Protein 7OXD (pdb70)

Organism: NCBI:txid34078

Solvent-accessible surface area: 8200 Å² total; per-residue (Å²): 176,101,30,181,36,72,127,12,0,0,0,0,2,0,0,0,41,6,35,70,34,41,175,43,60,18,78,25,0,0,106,108,14,67,30,32,81,35,0,46,47,0,2,124,9,50,20,113,76,127,21,46,133,153,38,20,89,24,0,15,90,26,1,123,13,109,24,148,60,0,46,112,0,12,14,82,110,89,56,35,32,31,118,112,46,14,3,0,0,0,15,15,25,65,100,38,58,2,0,40,5,69,6,0,32,126,96,32,171,102,11,116,180,42,108,42,116,17,20,40,102,0,35,86,27,100,1,88,15,99,62,0,2,81,10,133,58,21,34,3,85,148,47,123,33,55,8,38,74,0,25,157,83,17,161

Secondary structure (DSSP, 8-state):
---PPPTTB-HHHHHHHHHHHTT--HHHHHHHHT-TTHHHHHHTT--SSPPPHHHHHHHHHHHT--HHHHHTTSPPTT--B-SSS--B-HHHHHHS-S-BGGGGBTT--EETTTTEEPBSS-TTT-PPPPPGGG--SSB-TTT--BHHHHGGG--

Sequence (155 aa):
FLIKPYEGESLSHFLGRFRRANHLSASGLGTLAGIGAIVARWERFHFNPRPSQQELEAIASVVEVDAQRLAQMLPPAGVGMQHEPIRLCGACYAESPCHRIEWQYKSVWKCDRHQLKILAKCPNCQAPFKMPALWEDGCCHRCRMPFAEMAKLQK

Radius of gyration: 15.12 Å; Cα contacts (8 Å, |Δi|>4): 260; chains: 1; bounding box: 38×33×37 Å

Foldseek 3Di:
DADDDDVQ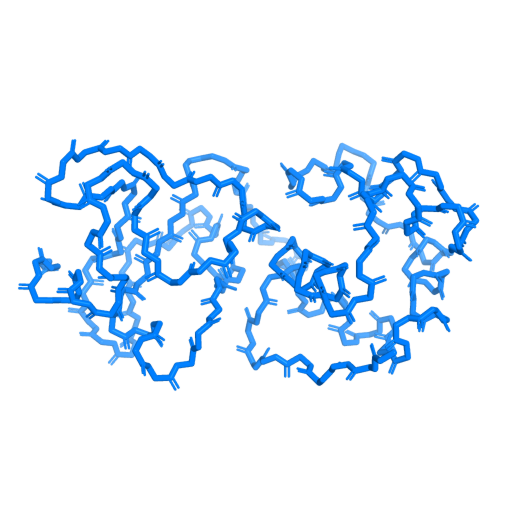FALLLRLLVVCVVVVHDQQRLCVQLVNGPVSVCVNLVHPPPPQDPSNLVSSCVVNVPHSVVNCSNADPPPFDFDSPDQKAQLCVCVVPNHRGNVSRGPPDQADPVVRFGIDSAQLVPRHGDDRSSPPPDQADPPPGHGSNVSNVVTD

B-factor: mean 20.79, std 7.45, range [10.96, 50.0]

Structure (mmCIF, N/CA/C/O backbone):
data_7OXD
#
_entry.id   7OXD
#
_cell.length_a   41.636
_cell.length_b   49.875
_cell.length_c   86.800
_cell.angle_alpha   90.000
_cell.angle_beta   90.000
_cell.angle_gamma   90.000
#
_symmetry.space_group_name_H-M   'P 21 21 21'
#
loop_
_entity.id
_entity.type
_entity.pdbx_description
1 polymer ShTniQ
2 non-polymer 'ZINC ION'
3 water water
#
loop_
_atom_site.group_PDB
_atom_site.id
_atom_site.type_symbol
_atom_site.label_atom_id
_atom_site.label_alt_id
_atom_site.label_comp_id
_atom_site.label_asym_id
_atom_site.label_entity_id
_atom_site.label_seq_id
_atom_site.pdbx_PDB_ins_code
_atom_site.Cartn_x
_atom_site.Cartn_y
_atom_site.Cartn_z
_atom_site.occupancy
_atom_site.B_iso_or_equiv
_atom_site.auth_seq_id
_atom_site.auth_comp_id
_atom_site.auth_asym_id
_atom_site.auth_atom_id
_atom_site.pdbx_PDB_model_num
ATOM 1 N N . PHE A 1 1 ? 24.661 26.236 7.322 1.00 18.75 14 PHE A N 1
ATOM 2 C CA . PHE A 1 1 ? 24.364 26.136 8.740 1.00 20.08 14 PHE A CA 1
ATOM 3 C C . PHE A 1 1 ? 24.355 24.676 9.167 1.00 21.92 14 PHE A C 1
ATOM 4 O O . PHE A 1 1 ? 23.520 23.883 8.717 1.00 20.68 14 PHE A O 1
ATOM 12 N N . LEU A 1 2 ? 25.266 24.322 10.056 1.00 19.01 15 LEU A N 1
ATOM 13 C CA . LEU A 1 2 ? 25.369 22.958 10.542 1.00 17.82 15 LEU A CA 1
ATOM 14 C C . LEU A 1 2 ? 24.606 22.819 11.849 1.00 21.92 15 LEU A C 1
ATOM 15 O O . LEU A 1 2 ? 24.432 23.787 12.595 1.00 24.23 15 LEU A O 1
ATOM 20 N N . ILE A 1 3 ? 24.132 21.606 12.115 1.00 19.09 16 ILE A N 1
ATOM 21 C CA . ILE A 1 3 ? 23.379 21.319 13.328 1.00 16.91 16 ILE A CA 1
ATOM 22 C C . ILE A 1 3 ? 23.947 20.081 13.994 1.00 16.80 16 ILE A C 1
ATOM 23 O O . ILE A 1 3 ? 24.320 19.110 13.324 1.00 17.50 16 ILE A O 1
ATOM 28 N N . LYS A 1 4 ? 24.011 20.116 15.312 1.00 18.36 17 LYS A N 1
ATOM 29 C CA . LYS A 1 4 ? 24.400 18.939 16.061 1.00 17.52 17 LYS A CA 1
ATOM 30 C C . LYS A 1 4 ? 23.187 18.038 16.239 1.00 16.83 17 LYS A C 1
ATOM 31 O O . LYS A 1 4 ? 22.115 18.526 16.610 1.00 16.44 17 LYS A O 1
ATOM 37 N N . PRO A 1 5 ? 23.314 16.737 15.989 1.00 16.53 18 PRO A N 1
ATOM 38 C CA . PRO A 1 5 ? 22.184 15.830 16.232 1.00 18.58 18 PRO A CA 1
ATOM 39 C C . PRO A 1 5 ? 21.801 15.816 17.702 1.00 17.94 18 PRO A C 1
ATOM 40 O O . PRO A 1 5 ? 22.640 15.996 18.586 1.00 19.30 18 PRO A O 1
ATOM 44 N N . TYR A 1 6 ? 20.516 15.598 17.959 1.00 16.06 19 TYR A 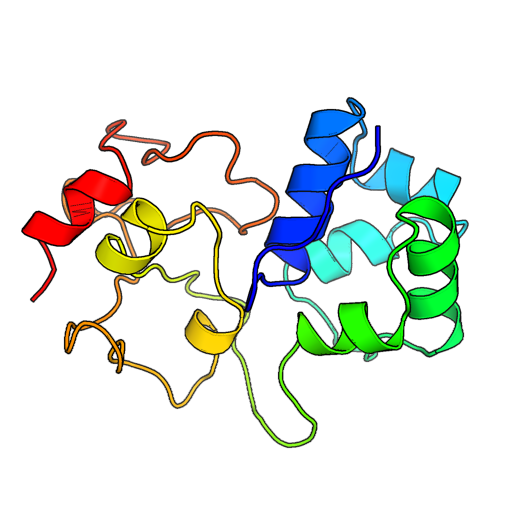N 1
ATOM 45 C CA . TYR A 1 6 ? 20.066 15.252 19.296 1.00 16.02 19 TYR A CA 1
ATOM 46 C C . TYR A 1 6 ? 20.278 13.764 19.533 1.00 15.66 19 TYR A C 1
ATOM 47 O O . TYR A 1 6 ? 20.203 12.951 18.610 1.00 15.54 19 TYR A O 1
ATOM 56 N N . GLU A 1 7 ? 20.528 13.404 20.786 1.00 16.84 20 GLU A N 1
ATOM 57 C CA . GLU A 1 7 ? 20.634 11.993 21.130 1.00 17.83 20 GLU A CA 1
ATOM 58 C C . GLU A 1 7 ? 19.355 11.260 20.729 1.00 15.36 20 GLU A C 1
ATOM 59 O O . GLU A 1 7 ? 18.246 11.712 21.025 1.00 16.54 20 GLU A O 1
ATOM 65 N N . GLY A 1 8 ? 19.517 10.132 20.043 1.00 16.24 21 GLY A N 1
ATOM 66 C CA . GLY A 1 8 ? 18.399 9.300 19.634 1.00 15.83 21 GLY A CA 1
ATOM 67 C C . GLY A 1 8 ? 17.593 9.812 18.456 1.00 15.59 21 GLY A C 1
ATOM 68 O O . GLY A 1 8 ? 16.638 9.137 18.042 1.00 14.86 21 GLY A O 1
ATOM 69 N N . GLU A 1 9 ? 17.942 10.974 17.901 1.00 13.43 22 GLU A N 1
ATOM 70 C CA . GLU A 1 9 ? 17.175 11.567 16.810 1.00 13.62 22 GLU A CA 1
ATOM 71 C C . GLU A 1 9 ? 17.145 10.640 15.600 1.00 13.87 22 GLU A C 1
ATOM 72 O O . GLU A 1 9 ? 18.156 10.043 15.228 1.00 14.77 22 GLU A O 1
ATOM 78 N N . SER A 1 10 ? 15.983 10.524 14.970 1.00 12.32 23 SER A N 1
ATOM 79 C CA . SER A 1 10 ? 15.887 9.682 13.789 1.00 12.48 23 SER A CA 1
ATOM 80 C C . SER A 1 10 ? 16.486 10.374 12.562 1.00 11.94 23 SER A C 1
ATOM 81 O O . SER A 1 10 ? 16.570 11.608 12.475 1.00 12.39 23 SER A O 1
ATOM 84 N N . LEU A 1 11 ? 16.858 9.553 11.581 1.00 12.49 24 LEU A N 1
ATOM 85 C CA . LEU A 1 11 ? 17.460 10.092 10.368 1.00 13.05 24 LEU A CA 1
ATOM 86 C C . LEU A 1 11 ? 16.502 11.022 9.646 1.00 12.43 24 LEU A C 1
ATOM 87 O O . LEU A 1 11 ? 16.891 12.099 9.181 1.00 13.08 24 LEU A O 1
ATOM 92 N N . SER A 1 12 ? 15.234 10.634 9.561 1.00 13.04 25 SER A N 1
ATOM 93 C CA . SER A 1 12 ? 14.251 11.499 8.925 1.00 12.54 25 SER A CA 1
ATOM 94 C C . SER A 1 12 ? 14.169 12.842 9.635 1.00 11.65 25 SER A C 1
ATOM 95 O O . SER A 1 12 ? 14.174 13.903 8.997 1.00 12.94 25 SER A O 1
ATOM 98 N N . HIS A 1 13 ? 14.064 12.820 10.962 1.00 10.96 26 HIS A N 1
ATOM 99 C CA . HIS A 1 13 ? 13.943 14.080 11.681 1.00 12.11 26 HIS A CA 1
ATOM 100 C C . HIS A 1 13 ? 15.182 14.947 11.488 1.00 11.74 26 HIS A C 1
ATOM 101 O O . HIS A 1 13 ? 15.072 16.161 11.261 1.00 12.19 26 HIS A O 1
ATOM 108 N N . PHE A 1 14 ? 16.366 14.337 11.577 1.00 11.24 27 PHE A N 1
ATOM 109 C CA . PHE A 1 14 ? 17.607 15.090 11.420 1.00 12.10 27 PHE A CA 1
ATOM 110 C C . PHE A 1 14 ? 17.728 15.689 10.023 1.00 12.67 27 PHE A C 1
ATOM 111 O O . PHE A 1 14 ? 18.092 16.862 9.872 1.00 13.18 27 PHE A O 1
ATOM 119 N N . LEU A 1 15 ? 17.439 14.899 8.985 1.00 11.86 28 LEU A N 1
ATOM 120 C CA . LEU A 1 15 ? 17.530 15.421 7.624 1.00 13.43 28 LEU A CA 1
ATOM 121 C C . LEU A 1 15 ? 16.624 16.627 7.435 1.00 12.32 28 LEU A C 1
ATOM 122 O O . LEU A 1 15 ? 17.045 17.660 6.899 1.00 13.46 28 LEU A O 1
ATOM 127 N N . GLY A 1 16 ? 15.371 16.525 7.885 1.00 12.51 29 GLY A N 1
ATOM 128 C CA . GLY A 1 16 ? 14.458 17.644 7.729 1.00 13.90 29 GLY A CA 1
ATOM 129 C C . GLY A 1 16 ? 14.912 18.867 8.500 1.00 12.43 29 GLY A C 1
ATOM 130 O O . GLY A 1 16 ? 14.780 19.997 8.027 1.00 13.44 29 GLY A O 1
ATOM 131 N N . ARG A 1 17 ? 15.459 18.651 9.699 1.00 13.20 30 ARG A N 1
ATOM 132 C CA . ARG A 1 17 ? 15.939 19.764 10.509 1.00 13.42 30 ARG A CA 1
ATOM 133 C C . ARG A 1 17 ? 17.136 20.443 9.849 1.00 13.97 30 ARG A C 1
ATOM 134 O O . ARG A 1 17 ? 17.251 21.674 9.862 1.00 14.62 30 ARG A O 1
ATOM 142 N N . PHE A 1 18 ? 18.034 19.654 9.253 1.00 12.84 31 PHE A N 1
ATOM 143 C CA . PHE A 1 18 ? 19.137 20.238 8.497 1.00 13.18 31 PHE A CA 1
ATOM 144 C C . PHE A 1 18 ? 18.617 21.035 7.307 1.00 13.19 31 PHE A C 1
ATOM 145 O O . PHE A 1 18 ? 19.090 22.144 7.023 1.00 14.16 31 PHE A O 1
ATOM 153 N N . ARG A 1 19 ? 17.634 20.480 6.611 1.00 13.09 32 ARG A N 1
ATOM 154 C CA . ARG A 1 19 ? 17.068 21.168 5.428 1.00 13.70 32 ARG A CA 1
ATOM 155 C C . ARG A 1 19 ? 16.423 22.496 5.845 1.00 15.54 32 ARG A C 1
ATOM 156 O O . ARG A 1 19 ? 16.609 23.474 5.127 1.00 15.66 32 ARG A O 1
ATOM 164 N N . ARG A 1 20 ? 15.690 22.511 6.960 1.00 14.76 33 ARG A N 1
ATOM 165 C CA . ARG A 1 20 ? 15.060 23.754 7.398 1.00 15.32 33 ARG A CA 1
ATOM 166 C C . ARG A 1 20 ? 16.099 24.813 7.755 1.00 15.82 33 ARG A C 1
ATOM 167 O O . ARG A 1 20 ? 15.908 25.995 7.455 1.00 17.83 33 ARG A O 1
ATOM 175 N N . ALA A 1 21 ? 17.207 24.408 8.385 1.00 15.58 34 ALA A N 1
ATOM 176 C CA . ALA A 1 21 ? 18.269 25.355 8.724 1.00 16.86 34 ALA A CA 1
ATOM 177 C C . ALA A 1 21 ? 18.922 25.962 7.491 1.00 18.92 34 ALA A C 1
ATOM 178 O O . ALA A 1 21 ? 19.554 27.020 7.591 1.00 20.49 34 ALA A O 1
ATOM 180 N N . ASN A 1 22 ? 18.803 25.310 6.341 1.00 16.23 35 ASN A N 1
ATOM 181 C CA . ASN A 1 22 ? 19.482 25.725 5.123 1.00 17.61 35 ASN A CA 1
ATOM 182 C C . ASN A 1 22 ? 18.516 26.024 3.988 1.00 19.12 35 ASN A C 1
ATOM 183 O O . ASN A 1 22 ? 18.955 26.236 2.852 1.00 19.05 35 ASN A O 1
ATOM 188 N N . HIS A 1 23 ? 17.213 26.057 4.273 1.00 19.30 36 HIS A N 1
ATOM 189 C CA . HIS A 1 23 ? 16.186 26.351 3.275 1.00 19.66 36 HIS A CA 1
ATOM 190 C C . HIS A 1 23 ? 16.300 25.441 2.056 1.00 18.30 36 HIS A C 1
ATOM 191 O O . HIS A 1 23 ? 16.195 25.885 0.912 1.00 20.53 36 HIS A O 1
ATOM 198 N N . LEU A 1 24 ? 16.513 24.148 2.305 1.00 16.24 37 LEU A N 1
ATOM 199 C CA . LEU A 1 24 ? 16.697 23.165 1.246 1.00 15.63 37 LEU A CA 1
ATOM 200 C C . LEU A 1 24 ? 15.470 22.279 1.116 1.00 15.58 37 LEU A C 1
ATOM 201 O O . LEU A 1 24 ? 14.883 21.864 2.121 1.00 15.79 37 LEU A O 1
ATOM 206 N N . SER A 1 25 ? 15.106 21.971 -0.122 1.00 15.23 38 SER A N 1
ATOM 207 C CA . SER A 1 25 ? 14.191 20.874 -0.381 1.00 15.38 38 SER A CA 1
ATOM 208 C C . SER A 1 25 ? 14.947 19.548 -0.277 1.00 14.48 38 SER A C 1
ATOM 209 O O . SER A 1 25 ? 16.181 19.500 -0.286 1.00 13.70 38 SER A O 1
ATOM 212 N N . ALA A 1 26 ? 14.189 18.456 -0.168 1.00 13.12 39 ALA A N 1
ATOM 213 C CA . ALA A 1 26 ? 14.804 17.134 -0.183 1.00 14.61 39 ALA A CA 1
ATOM 214 C C . ALA A 1 26 ? 15.601 16.912 -1.460 1.00 13.73 39 ALA A C 1
ATOM 215 O O . ALA A 1 26 ? 16.714 16.389 -1.416 1.00 13.69 39 ALA A O 1
ATOM 217 N N . SER A 1 27 ? 15.075 17.336 -2.606 1.00 14.45 40 SER A N 1
ATOM 218 C CA . SER A 1 27 ? 15.836 17.198 -3.842 1.00 14.58 40 SER A CA 1
ATOM 219 C C . SER A 1 27 ? 17.084 18.070 -3.812 1.00 14.74 40 SER A C 1
ATOM 220 O O . SER A 1 27 ? 18.136 17.670 -4.325 1.00 15.63 40 SER A O 1
ATOM 223 N N . GLY A 1 28 ? 16.988 19.256 -3.208 1.00 15.02 41 GLY A N 1
ATOM 224 C CA . GLY A 1 28 ? 18.154 20.118 -3.096 1.00 15.22 41 GLY A CA 1
ATOM 225 C C . GLY A 1 28 ? 19.254 19.519 -2.238 1.00 14.95 41 GLY A C 1
ATOM 226 O O . GLY A 1 28 ? 20.437 19.593 -2.586 1.00 14.93 41 GLY A O 1
ATOM 227 N N . LEU A 1 29 ? 18.895 18.942 -1.094 1.00 14.02 42 LEU A N 1
ATOM 228 C CA . LEU A 1 29 ? 19.900 18.254 -0.296 1.00 13.02 42 LEU A CA 1
ATOM 229 C C . LEU A 1 29 ? 20.482 17.073 -1.056 1.00 12.80 42 LEU A C 1
ATOM 230 O O . LEU A 1 29 ? 21.697 16.827 -1.006 1.00 13.53 42 LEU A O 1
ATOM 235 N N . GLY A 1 30 ? 19.640 16.343 -1.781 1.00 13.46 43 GLY A N 1
ATOM 236 C CA . GLY A 1 30 ? 20.126 15.232 -2.578 1.00 14.49 43 GLY A CA 1
ATOM 237 C C . GLY A 1 30 ? 21.125 15.663 -3.636 1.00 14.22 43 GLY A C 1
ATOM 238 O O . GLY A 1 30 ? 22.133 14.979 -3.874 1.00 14.61 43 GLY A O 1
ATOM 239 N N . THR A 1 31 ? 20.882 16.805 -4.276 1.00 14.33 44 THR A N 1
ATOM 240 C CA . THR A 1 31 ? 21.848 17.255 -5.269 1.00 16.61 44 THR A CA 1
ATOM 241 C C . THR A 1 31 ? 23.138 17.742 -4.623 1.00 15.23 44 THR A C 1
ATOM 242 O O . THR A 1 31 ? 24.229 17.523 -5.162 1.00 15.53 44 THR A O 1
ATOM 246 N N . LEU A 1 32 ? 23.040 18.425 -3.488 1.00 12.59 45 LEU A N 1
ATOM 247 C CA . LEU A 1 32 ? 24.233 18.848 -2.764 1.00 14.71 45 LEU A CA 1
ATOM 248 C C . LEU A 1 32 ? 25.108 17.653 -2.392 1.00 13.72 45 LEU A C 1
ATOM 249 O O . LEU A 1 32 ? 26.347 17.729 -2.456 1.00 15.20 45 LEU A O 1
ATOM 254 N N . ALA A 1 33 ? 24.491 16.542 -2.000 1.00 13.74 46 ALA A N 1
ATOM 255 C CA . ALA A 1 33 ? 25.204 15.338 -1.608 1.00 14.39 46 ALA A CA 1
ATOM 256 C C . ALA A 1 33 ? 25.522 14.426 -2.782 1.00 15.69 46 ALA A C 1
ATOM 257 O O . ALA A 1 33 ? 26.279 13.464 -2.606 1.00 16.05 46 ALA A O 1
ATOM 259 N N . GLY A 1 34 ? 24.958 14.688 -3.957 1.00 14.03 47 GLY A N 1
ATOM 260 C CA . GLY A 1 34 ? 25.214 13.869 -5.128 1.00 14.47 47 GLY A CA 1
ATOM 261 C C . GLY A 1 34 ? 24.456 12.566 -5.209 1.00 14.64 47 GLY A C 1
ATOM 262 O O . GLY A 1 34 ? 24.823 11.702 -6.016 1.00 14.18 47 GLY A O 1
ATOM 263 N N . ILE A 1 35 ? 23.388 12.399 -4.426 1.00 14.20 48 ILE A N 1
ATOM 264 C CA . ILE A 1 35 ? 22.626 11.155 -4.373 1.00 14.92 48 ILE A CA 1
ATOM 265 C C . ILE A 1 35 ? 21.146 11.342 -4.686 1.00 14.09 48 ILE A C 1
ATOM 266 O O . ILE A 1 35 ? 20.380 10.364 -4.637 1.00 15.57 48 ILE A O 1
ATOM 271 N N . GLY A 1 36 ? 20.716 12.562 -4.982 1.00 15.09 49 GLY A N 1
ATOM 272 C CA . GLY A 1 36 ? 19.394 12.778 -5.555 1.00 14.29 49 GLY A CA 1
ATOM 273 C C . GLY A 1 36 ? 18.238 12.318 -4.684 1.00 15.62 49 GLY A C 1
ATOM 274 O O . GLY A 1 36 ? 18.110 12.701 -3.517 1.00 15.74 49 GLY A O 1
ATOM 275 N N . ALA A 1 37 ? 17.397 11.473 -5.275 1.00 14.44 50 ALA A N 1
ATOM 276 C CA . ALA A 1 37 ? 16.120 11.072 -4.696 1.00 13.83 50 ALA A CA 1
ATOM 277 C C . ALA A 1 37 ? 16.275 10.211 -3.453 1.00 14.40 50 ALA A C 1
ATOM 278 O O . ALA A 1 37 ? 15.284 9.971 -2.754 1.00 14.56 50 ALA A O 1
ATOM 280 N N . ILE A 1 38 ? 17.484 9.750 -3.145 1.00 13.89 51 ILE A N 1
ATOM 281 C CA . ILE A 1 38 ? 17.687 8.905 -1.975 1.00 13.55 51 ILE A CA 1
ATOM 282 C C . ILE A 1 38 ? 17.303 9.639 -0.694 1.00 13.34 51 ILE A C 1
ATOM 283 O O . ILE A 1 38 ? 16.749 9.037 0.237 1.00 12.96 51 ILE A O 1
ATOM 288 N N . VAL A 1 39 ? 17.568 10.945 -0.632 1.00 12.28 52 VAL A N 1
ATOM 289 C CA . VAL A 1 39 ? 17.258 11.718 0.570 1.00 13.81 52 VAL A CA 1
ATOM 290 C C . VAL A 1 39 ? 15.772 11.615 0.907 1.00 13.73 52 VAL A C 1
ATOM 291 O O . VAL A 1 39 ? 15.398 11.302 2.043 1.00 13.32 52 VAL A O 1
ATOM 295 N N . ALA A 1 40 ? 14.899 11.856 -0.076 1.00 12.76 53 ALA A N 1
ATOM 296 C CA . ALA A 1 40 ? 13.468 11.792 0.190 1.00 12.77 53 ALA A CA 1
ATOM 297 C C . ALA A 1 40 ? 13.039 10.386 0.582 1.00 12.31 53 ALA A C 1
ATOM 298 O O . ALA A 1 40 ? 12.136 10.221 1.410 1.00 12.80 53 ALA A O 1
ATOM 300 N N . ARG A 1 41 ? 13.661 9.353 0.001 1.00 12.76 54 ARG A N 1
ATOM 301 C CA . ARG A 1 41 ? 13.340 7.990 0.411 1.00 12.66 54 ARG A CA 1
ATOM 302 C C . ARG A 1 41 ? 13.628 7.799 1.893 1.00 13.11 54 ARG A C 1
ATOM 303 O O . ARG A 1 41 ? 12.810 7.251 2.635 1.00 13.50 54 ARG A O 1
ATOM 311 N N . TRP A 1 42 ? 14.791 8.247 2.347 1.00 13.38 55 TRP A N 1
ATOM 312 C CA . TRP A 1 42 ? 15.138 8.065 3.749 1.00 12.48 55 TRP A CA 1
ATOM 313 C C . TRP A 1 42 ? 14.222 8.879 4.650 1.00 12.66 55 TRP A C 1
ATOM 314 O O . TRP A 1 42 ? 13.879 8.441 5.758 1.00 13.17 55 TRP A O 1
ATOM 325 N N . GLU A 1 43 ? 13.841 10.081 4.207 1.00 11.74 56 GLU A N 1
ATOM 326 C CA . GLU A 1 43 ? 12.932 10.912 4.999 1.00 12.08 56 GLU A CA 1
ATOM 327 C C . GLU A 1 43 ? 11.582 10.239 5.241 1.00 12.39 56 GLU A C 1
ATOM 328 O O . GLU A 1 43 ? 10.978 10.448 6.293 1.00 13.15 56 GLU A O 1
ATOM 334 N N . ARG A 1 44 ? 11.092 9.440 4.291 1.00 12.35 57 ARG A N 1
ATOM 335 C CA . ARG A 1 44 ? 9.867 8.679 4.505 1.00 12.63 57 ARG A CA 1
ATOM 336 C C . ARG A 1 44 ? 10.132 7.299 5.088 1.00 14.01 57 ARG A C 1
ATOM 337 O O . ARG A 1 44 ? 9.228 6.457 5.112 1.00 14.54 57 ARG A O 1
ATOM 345 N N . PHE A 1 45 ? 11.340 7.060 5.597 1.00 14.25 58 PHE A N 1
ATOM 346 C CA . PHE A 1 45 ? 11.704 5.792 6.227 1.00 14.61 58 PHE A CA 1
ATOM 347 C C . PHE A 1 45 ? 11.573 4.615 5.267 1.00 15.21 58 PHE A C 1
ATOM 348 O O . PHE A 1 45 ? 11.192 3.508 5.654 1.00 16.79 58 PHE A O 1
ATOM 356 N N . HIS A 1 46 ? 11.910 4.839 4.008 1.00 14.71 59 HIS A N 1
ATOM 357 C CA . HIS A 1 46 ? 11.904 3.779 3.016 1.00 16.07 59 HIS A CA 1
ATOM 358 C C . HIS A 1 46 ? 13.344 3.356 2.757 1.00 16.90 59 HIS A C 1
ATOM 359 O O . HIS A 1 46 ? 14.156 4.134 2.238 1.00 18.75 59 HIS A O 1
ATOM 366 N N . PHE A 1 47 ? 13.647 2.122 3.158 1.00 17.84 60 PHE A N 1
ATOM 367 C CA . PHE A 1 47 ? 15.003 1.567 2.929 1.00 20.63 60 PHE A CA 1
ATOM 368 C C . PHE A 1 47 ? 14.847 0.164 2.338 1.00 25.51 60 PHE A C 1
ATOM 369 O O . PHE A 1 47 ? 15.387 -0.791 2.937 1.00 27.08 60 PHE A O 1
ATOM 377 N N . ASN A 1 48 ? 14.139 0.033 1.206 1.00 25.95 61 ASN A N 1
ATOM 378 C CA . ASN A 1 48 ? 14.086 -1.307 0.551 1.00 35.22 61 ASN A CA 1
ATOM 379 C C . ASN A 1 48 ? 15.534 -1.633 0.180 1.00 38.00 61 ASN A C 1
ATOM 380 O O . ASN A 1 48 ? 15.939 -2.789 0.421 1.00 43.44 61 ASN A O 1
ATOM 385 N N . PRO A 1 49 ? 16.350 -0.698 -0.366 1.00 35.32 62 PRO A N 1
ATOM 386 C CA . PRO A 1 49 ? 17.787 -0.917 -0.473 1.00 30.78 62 PRO A CA 1
ATOM 387 C C . PRO A 1 49 ? 18.302 -0.173 0.769 1.00 25.20 62 PRO A C 1
ATOM 388 O O . PRO A 1 49 ? 18.109 1.034 0.875 1.00 22.37 62 PRO A O 1
ATOM 392 N N . ARG A 1 50 ? 18.980 -0.886 1.672 1.00 23.27 63 ARG A N 1
ATOM 393 C CA . ARG A 1 50 ? 19.439 -0.262 2.944 1.00 25.66 63 ARG A CA 1
ATOM 394 C C . ARG A 1 50 ? 20.445 0.848 2.625 1.00 22.64 63 ARG A C 1
ATOM 395 O O . ARG A 1 50 ? 21.195 0.687 1.636 1.00 26.80 63 ARG A O 1
ATOM 403 N N . PRO A 1 51 ? 20.545 1.945 3.416 1.00 20.90 64 PRO A N 1
ATOM 404 C CA . PRO A 1 51 ? 21.572 2.963 3.158 1.00 21.22 64 PRO A CA 1
ATOM 405 C C . PRO A 1 51 ? 22.945 2.330 2.983 1.00 23.90 64 PRO 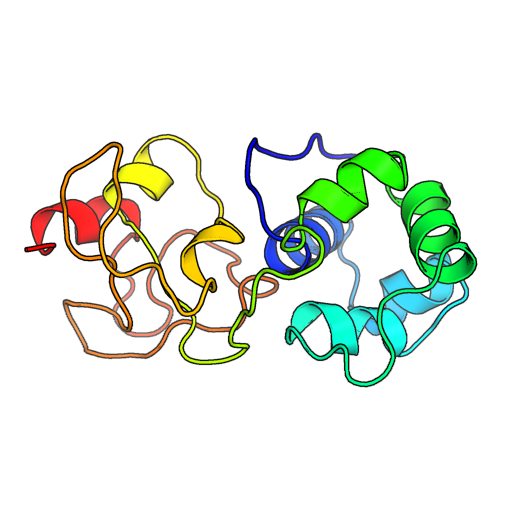A C 1
ATOM 406 O O . PRO A 1 51 ? 23.405 1.553 3.823 1.00 25.63 64 PRO A O 1
ATOM 410 N N . SER A 1 52 ? 23.591 2.646 1.867 1.00 19.21 65 SER A N 1
ATOM 411 C CA . SER A 1 52 ? 24.920 2.114 1.609 1.00 19.61 65 SER A CA 1
ATOM 412 C C . SER A 1 52 ? 25.978 2.970 2.292 1.00 19.79 65 SER A C 1
ATOM 413 O O . SER A 1 52 ? 25.730 4.106 2.708 1.00 18.21 65 SER A O 1
ATOM 416 N N . GLN A 1 53 ? 27.177 2.401 2.401 1.00 18.32 66 GLN A N 1
ATOM 417 C CA . GLN A 1 53 ? 28.290 3.159 2.947 1.00 21.49 66 GLN A CA 1
ATOM 418 C C . GLN A 1 53 ? 28.537 4.420 2.136 1.00 16.01 66 GLN A C 1
ATOM 419 O O . GLN A 1 53 ? 28.740 5.503 2.700 1.00 16.73 66 GLN A O 1
ATOM 425 N N . GLN A 1 54 ? 28.501 4.308 0.810 1.00 17.06 67 GLN A N 1
ATOM 426 C CA . GLN A 1 54 ? 28.765 5.474 -0.022 1.00 16.08 67 GLN A CA 1
ATOM 427 C C . GLN A 1 54 ? 27.680 6.528 0.152 1.00 14.80 67 GLN A C 1
ATOM 428 O O . GLN A 1 54 ? 27.969 7.726 0.156 1.00 14.97 67 GLN A O 1
ATOM 434 N N . GLU A 1 55 ? 26.417 6.106 0.289 1.00 15.68 68 GLU A N 1
ATOM 435 C CA . GLU A 1 55 ? 25.333 7.071 0.466 1.00 14.85 68 GLU A CA 1
ATOM 436 C C . GLU A 1 55 ? 25.426 7.771 1.814 1.00 13.70 68 GLU A C 1
ATOM 437 O O . GLU A 1 55 ? 25.257 8.994 1.899 1.00 14.52 68 GLU A O 1
ATOM 443 N N . LEU A 1 56 ? 25.689 7.014 2.881 1.00 13.23 69 LEU A N 1
ATOM 444 C CA . LEU A 1 56 ? 25.850 7.627 4.192 1.00 15.26 69 LEU A CA 1
ATOM 445 C C . LEU A 1 56 ? 27.032 8.590 4.211 1.00 14.76 69 LEU A C 1
ATOM 446 O O . LEU A 1 56 ? 26.934 9.682 4.780 1.00 14.75 69 LEU A O 1
ATOM 451 N N . GLU A 1 57 ? 28.159 8.205 3.591 1.00 14.69 70 GLU A N 1
ATOM 452 C CA . GLU A 1 57 ? 29.316 9.100 3.546 1.00 14.93 70 GLU A CA 1
ATOM 453 C C . GLU A 1 57 ? 29.047 10.324 2.684 1.00 13.55 70 GLU A C 1
ATOM 454 O O . GLU A 1 57 ? 29.540 11.413 2.996 1.00 14.51 70 GLU A O 1
ATOM 460 N N . ALA A 1 58 ? 28.215 10.179 1.643 1.00 13.82 71 ALA A N 1
ATOM 461 C CA . ALA A 1 58 ? 27.849 11.329 0.824 1.00 14.51 71 ALA A CA 1
ATOM 462 C C . ALA A 1 58 ? 27.053 12.345 1.636 1.00 14.35 71 ALA A C 1
ATOM 463 O O . ALA A 1 58 ? 27.335 13.545 1.592 1.00 14.14 71 ALA A O 1
ATOM 465 N N . ILE A 1 59 ? 26.072 11.880 2.409 1.00 13.96 72 ILE A N 1
ATOM 466 C CA . ILE A 1 59 ? 25.332 12.803 3.270 1.00 14.73 72 ILE A CA 1
ATOM 467 C C . ILE A 1 59 ? 26.239 13.354 4.363 1.00 14.20 72 ILE A C 1
ATOM 468 O O . ILE A 1 59 ? 26.187 14.544 4.697 1.00 14.84 72 ILE A O 1
ATOM 473 N N . ALA A 1 60 ? 27.092 12.499 4.926 1.00 13.99 73 ALA A N 1
ATOM 474 C CA . ALA A 1 60 ? 27.991 12.929 5.984 1.00 15.36 73 ALA A CA 1
ATOM 475 C C . ALA A 1 60 ? 28.866 14.085 5.529 1.00 15.19 73 ALA A C 1
ATOM 476 O O . ALA A 1 60 ? 29.168 14.988 6.316 1.00 15.52 73 ALA A O 1
ATOM 478 N N . SER A 1 61 ? 29.263 14.082 4.251 1.00 13.40 74 SER A N 1
ATOM 479 C CA . SER A 1 61 ? 30.124 15.142 3.738 1.00 15.08 74 SER A CA 1
ATOM 480 C C . SER A 1 61 ? 29.424 16.495 3.751 1.00 15.60 74 SER A C 1
ATOM 481 O O . SER A 1 61 ? 30.071 17.531 3.949 1.00 16.45 74 SER A O 1
ATOM 484 N N . VAL A 1 62 ? 28.111 16.505 3.542 1.00 15.39 75 VAL A N 1
ATOM 485 C CA . VAL A 1 62 ? 27.346 17.749 3.510 1.00 16.49 75 VAL A CA 1
ATOM 486 C C . VAL A 1 62 ? 27.005 18.216 4.919 1.00 15.68 75 VAL A C 1
ATOM 487 O O . VAL A 1 62 ? 27.204 19.384 5.276 1.00 17.21 75 VAL A O 1
ATOM 491 N N . VAL A 1 63 ? 26.462 17.314 5.742 1.00 15.64 76 VAL A N 1
ATOM 492 C CA . VAL A 1 63 ? 25.977 17.704 7.065 1.00 15.45 76 VAL A CA 1
ATOM 493 C C . VAL A 1 63 ? 27.076 17.716 8.113 1.00 16.23 76 VAL A C 1
ATOM 494 O O . VAL A 1 63 ? 26.860 18.224 9.220 1.00 16.76 76 VAL A O 1
ATOM 498 N N . GLU A 1 64 ? 28.254 17.175 7.792 1.00 16.19 77 GLU A N 1
ATOM 499 C CA . GLU A 1 64 ? 29.400 17.163 8.702 1.00 17.72 77 GLU A CA 1
ATOM 500 C C . GLU A 1 64 ? 29.099 16.404 9.990 1.00 19.74 77 GLU A C 1
ATOM 501 O O . GLU A 1 64 ? 29.499 16.799 11.087 1.00 20.73 77 GLU A O 1
ATOM 507 N N . VAL A 1 65 ? 28.367 15.308 9.840 1.00 17.92 78 VAL A N 1
ATOM 508 C CA . VAL A 1 65 ? 28.123 14.331 10.890 1.00 19.42 78 VAL A CA 1
ATOM 509 C C . VAL A 1 65 ? 28.577 12.997 10.318 1.00 19.05 78 VAL A C 1
ATOM 510 O O . VAL A 1 65 ? 28.139 12.613 9.227 1.00 18.96 78 VAL A O 1
ATOM 514 N N . ASP A 1 66 ? 29.485 12.320 11.025 1.00 20.31 79 ASP A N 1
ATOM 515 C CA . ASP A 1 66 ? 30.099 11.098 10.515 1.00 24.44 79 ASP A CA 1
ATOM 516 C C . ASP A 1 66 ? 29.052 10.041 10.186 1.00 21.64 79 ASP A C 1
ATOM 517 O O . ASP A 1 66 ? 28.004 9.949 10.828 1.00 18.60 79 ASP A O 1
ATOM 522 N N . ALA A 1 67 ? 29.353 9.219 9.179 1.00 18.08 80 ALA A N 1
ATOM 523 C CA . ALA A 1 67 ? 28.462 8.127 8.796 1.00 19.66 80 ALA A CA 1
ATOM 524 C 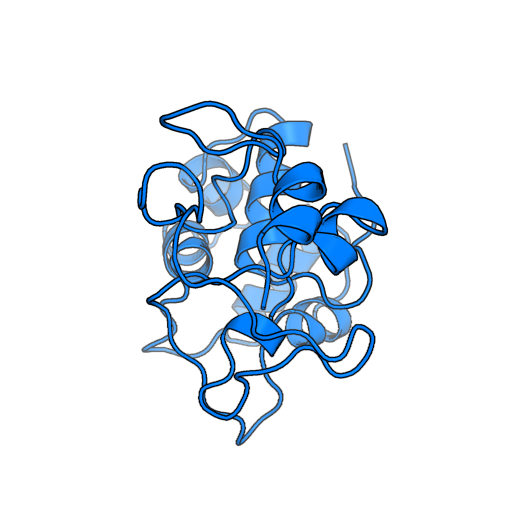C . ALA A 1 67 ? 28.131 7.219 9.974 1.00 20.56 80 ALA A C 1
ATOM 525 O O . ALA A 1 67 ? 27.007 6.706 10.069 1.00 19.24 80 ALA A O 1
ATOM 527 N N . GLN A 1 68 ? 29.084 7.026 10.889 1.00 18.88 81 GLN A N 1
ATOM 528 C CA . GLN A 1 68 ? 28.837 6.193 12.061 1.00 19.51 81 GLN A CA 1
ATOM 529 C C . GLN A 1 68 ? 27.754 6.799 12.943 1.00 17.57 81 GLN A C 1
ATOM 530 O O . GLN A 1 68 ? 26.882 6.084 13.452 1.00 19.46 81 GLN A O 1
ATOM 536 N N . ARG A 1 69 ? 27.788 8.120 13.125 1.00 17.54 82 ARG A N 1
ATOM 537 C CA . ARG A 1 69 ? 26.746 8.792 13.893 1.00 17.83 82 ARG A CA 1
ATOM 538 C C . ARG A 1 69 ? 25.414 8.795 13.144 1.00 17.17 82 ARG A C 1
ATOM 539 O O . ARG A 1 69 ? 24.349 8.644 13.759 1.00 15.86 82 ARG A O 1
ATOM 547 N N . LEU A 1 70 ? 25.450 8.947 11.817 1.00 14.73 83 LEU A N 1
ATOM 548 C CA . LEU A 1 70 ? 24.220 8.853 11.031 1.00 15.7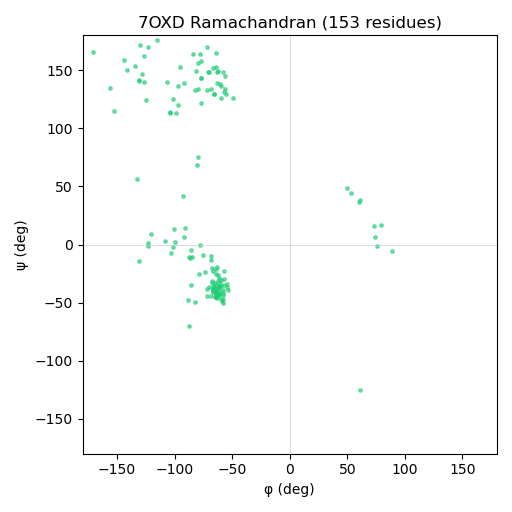8 83 LEU A CA 1
ATOM 549 C C . LEU A 1 70 ? 23.586 7.473 11.160 1.00 15.55 83 LEU A C 1
ATOM 550 O O . LEU A 1 70 ? 22.354 7.344 11.190 1.00 15.35 83 LEU A O 1
ATOM 555 N N . ALA A 1 71 ? 24.410 6.425 11.230 1.00 16.58 84 ALA A N 1
ATOM 556 C CA . ALA A 1 71 ? 23.873 5.079 11.392 1.00 18.23 84 ALA A CA 1
ATOM 557 C C . ALA A 1 71 ? 23.151 4.916 12.725 1.00 17.57 84 ALA A C 1
ATOM 558 O O . ALA A 1 71 ? 22.257 4.071 12.842 1.00 18.59 84 ALA A O 1
ATOM 560 N N . GLN A 1 72 ? 23.509 5.707 13.735 1.00 16.74 85 GLN A N 1
ATOM 561 C CA . GLN A 1 72 ? 22.803 5.673 15.013 1.00 19.21 85 GLN A CA 1
ATOM 562 C C . GLN A 1 72 ? 21.481 6.428 14.976 1.00 18.26 85 GLN A C 1
ATOM 563 O O . GLN A 1 72 ? 20.786 6.494 16.001 1.00 20.10 85 GLN A O 1
ATOM 569 N N . MET A 1 73 ? 21.136 7.022 13.836 1.00 16.50 86 MET A N 1
ATOM 570 C CA . MET A 1 73 ? 19.815 7.587 13.595 1.00 14.46 86 MET A CA 1
ATOM 571 C C . MET A 1 73 ? 18.874 6.585 12.934 1.00 15.95 86 MET A C 1
ATOM 572 O O . MET A 1 73 ? 17.743 6.939 12.549 1.00 14.47 86 MET A O 1
ATOM 577 N N . LEU A 1 74 ? 19.320 5.346 12.800 1.00 16.18 87 LEU A N 1
ATOM 578 C CA . LEU A 1 74 ? 18.573 4.219 12.272 1.00 18.97 87 LEU A CA 1
ATOM 579 C C . LEU A 1 74 ? 18.651 3.106 13.300 1.00 18.67 87 LEU A C 1
ATOM 580 O O . LEU A 1 74 ? 19.505 3.137 14.192 1.00 18.62 87 LEU A O 1
ATOM 585 N N . PRO A 1 75 ? 17.768 2.114 13.216 1.00 19.98 88 PRO A N 1
ATOM 586 C CA . PRO A 1 75 ? 17.839 1.007 14.161 1.00 19.41 88 PRO A CA 1
ATOM 587 C C . PRO A 1 75 ? 19.138 0.239 13.970 1.00 22.54 88 PRO A C 1
ATOM 588 O O . PRO A 1 75 ? 19.703 0.215 12.861 1.00 23.49 88 PRO A O 1
ATOM 592 N N . PRO A 1 76 ? 19.642 -0.401 15.023 1.00 22.72 89 PRO A N 1
ATOM 593 C CA . PRO A 1 76 ? 20.784 -1.306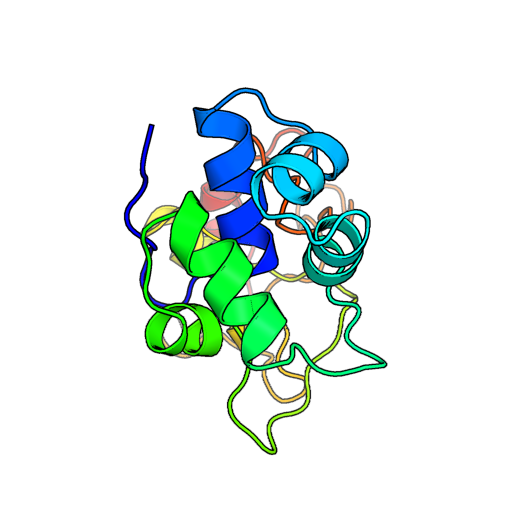 14.856 1.00 24.67 89 PRO A CA 1
ATOM 594 C C . PRO A 1 76 ? 20.404 -2.485 13.974 1.00 26.35 89 PRO A C 1
ATOM 595 O O . PRO A 1 76 ? 19.228 -2.770 13.740 1.00 24.83 89 PRO A O 1
ATOM 599 N N . ALA A 1 77 ? 21.426 -3.190 13.492 1.00 25.12 90 ALA A N 1
ATOM 600 C CA . ALA A 1 77 ? 21.190 -4.391 12.702 1.00 28.44 90 ALA A CA 1
ATOM 601 C C . ALA A 1 77 ? 20.332 -5.372 13.490 1.00 27.20 90 ALA A C 1
ATOM 602 O O . ALA A 1 77 ? 20.574 -5.610 14.677 1.00 27.21 90 ALA A O 1
ATOM 604 N N . GLY A 1 78 ? 19.315 -5.921 12.832 1.00 26.46 91 GLY A N 1
ATOM 605 C CA . GLY A 1 78 ? 18.431 -6.886 13.451 1.00 27.07 91 GLY A CA 1
ATOM 606 C C . GLY A 1 78 ? 17.231 -6.307 14.172 1.00 24.54 91 GLY A C 1
ATOM 607 O O . GLY A 1 78 ? 16.380 -7.076 14.637 1.00 28.78 91 GLY A O 1
ATOM 608 N N . VAL A 1 79 ? 17.132 -4.987 14.283 1.00 25.34 92 VAL A N 1
ATOM 609 C CA . VAL A 1 79 ? 16.014 -4.332 14.956 1.00 24.32 92 VAL A CA 1
ATOM 610 C C . VAL A 1 79 ? 15.031 -3.870 13.889 1.00 25.27 92 VAL A C 1
ATOM 611 O O . VAL A 1 79 ? 15.336 -2.975 13.094 1.00 24.87 92 VAL A O 1
ATOM 615 N N . GLY A 1 80 ? 13.843 -4.468 13.867 1.00 23.04 93 GLY A N 1
ATOM 616 C CA . GLY A 1 80 ? 12.844 -4.089 12.881 1.00 23.16 93 GLY A CA 1
ATOM 617 C C . GLY A 1 80 ? 12.171 -2.775 13.250 1.00 21.89 93 GLY A C 1
ATOM 618 O O . GLY A 1 80 ? 11.917 -2.488 14.420 1.00 20.13 93 GLY A O 1
ATOM 619 N N . MET A 1 81 ? 11.878 -1.971 12.230 1.00 21.45 94 MET A N 1
ATOM 620 C CA . MET A 1 81 ? 11.167 -0.715 12.421 1.00 21.52 94 MET A CA 1
ATOM 621 C C . MET A 1 81 ? 10.004 -0.621 11.443 1.00 21.14 94 MET A C 1
ATOM 622 O O . MET A 1 81 ? 9.859 -1.429 10.523 1.00 22.76 94 MET A O 1
ATOM 627 N N . GLN A 1 82 ? 9.183 0.406 11.640 1.00 20.78 95 GLN A N 1
ATOM 628 C CA . GLN A 1 82 ? 8.012 0.662 10.817 1.00 19.12 95 GLN A CA 1
ATOM 629 C C . GLN A 1 82 ? 8.081 2.090 10.297 1.00 19.64 95 GLN A C 1
ATOM 630 O O . GLN A 1 82 ? 8.461 3.010 11.029 1.00 19.99 95 GLN A O 1
ATOM 636 N N . HIS A 1 83 ? 7.703 2.286 9.035 1.00 18.85 96 HIS A N 1
ATOM 637 C CA . HIS A 1 83 ? 7.630 3.667 8.487 1.00 19.66 96 HIS A CA 1
ATOM 638 C C . HIS A 1 83 ? 6.341 4.330 8.978 1.00 19.45 96 HIS A C 1
ATOM 639 O O . HIS A 1 83 ? 6.284 5.563 8.962 1.00 21.76 96 HIS A O 1
ATOM 646 N N . GLU A 1 84 ? 5.328 3.527 9.305 1.00 19.26 97 GLU A N 1
ATOM 647 C CA . GLU A 1 84 ? 4.010 4.047 9.743 1.00 20.45 97 GLU A CA 1
ATOM 648 C C . GLU A 1 84 ? 3.511 3.123 10.857 1.00 18.71 97 GLU A C 1
ATOM 649 O O . GLU A 1 84 ? 3.789 1.923 10.772 1.00 21.82 97 GLU A O 1
ATOM 655 N N . PRO A 1 85 ? 2.716 3.591 11.839 1.00 18.80 98 PRO A N 1
ATOM 656 C CA . PRO A 1 85 ? 2.527 5.017 12.099 1.00 17.21 98 PRO A CA 1
ATOM 657 C C . PRO A 1 85 ? 3.728 5.763 12.681 1.00 14.53 98 PRO A C 1
ATOM 658 O O . PRO A 1 85 ? 4.536 5.151 13.339 1.00 15.02 98 PRO A O 1
ATOM 662 N N . ILE A 1 86 ? 3.848 7.046 12.342 1.00 13.25 99 ILE A N 1
ATOM 663 C CA . ILE A 1 86 ? 4.855 7.864 13.010 1.00 13.39 99 ILE A CA 1
ATOM 664 C C . ILE A 1 86 ? 4.388 8.106 14.436 1.00 12.71 99 ILE A C 1
ATOM 665 O O . ILE A 1 86 ? 3.211 8.424 14.661 1.00 13.01 99 ILE A O 1
ATOM 670 N N . ARG A 1 87 ? 5.284 7.922 15.401 1.00 13.19 100 ARG A N 1
ATOM 671 C CA . ARG A 1 87 ? 4.922 7.983 16.810 1.00 13.33 100 ARG A CA 1
ATOM 672 C C . ARG A 1 87 ? 5.747 9.022 17.564 1.00 13.82 100 ARG A C 1
ATOM 673 O O . ARG A 1 87 ? 6.737 9.556 17.056 1.00 13.63 100 ARG A O 1
ATOM 681 N N . LEU A 1 88 ? 5.331 9.287 18.803 1.00 12.82 101 LEU A N 1
ATOM 682 C CA . LEU A 1 88 ? 5.800 10.437 19.565 1.00 13.64 101 LEU A CA 1
ATOM 683 C C . LEU A 1 88 ? 5.638 10.152 21.048 1.00 13.27 101 LEU A C 1
ATOM 684 O O . LEU A 1 88 ? 4.582 9.675 21.479 1.00 14.13 101 LEU A O 1
ATOM 689 N N . CYS A 1 89 ? 6.660 10.467 21.836 1.00 14.09 102 CYS A N 1
ATOM 690 C CA . CYS A 1 89 ? 6.478 10.687 23.267 1.00 14.30 102 CYS A CA 1
ATOM 691 C C . CYS A 1 89 ? 6.532 12.190 23.504 1.00 13.74 102 CYS A C 1
ATOM 692 O O . CYS A 1 89 ? 7.579 12.815 23.304 1.00 14.27 102 CYS A O 1
ATOM 695 N N . GLY A 1 90 ? 5.412 12.771 23.931 1.00 14.99 103 GLY A N 1
ATOM 696 C CA . GLY A 1 90 ? 5.378 14.206 24.158 1.00 15.18 103 GLY A CA 1
ATOM 697 C C . GLY A 1 90 ? 6.248 14.638 25.320 1.00 15.96 103 GLY A C 1
ATOM 698 O O . GLY A 1 90 ? 6.823 15.734 25.300 1.00 15.86 103 GLY A O 1
ATOM 699 N N . ALA A 1 91 ? 6.362 13.789 26.346 1.00 15.35 104 ALA A N 1
ATOM 700 C CA . ALA A 1 91 ? 7.211 14.124 27.481 1.00 17.31 104 ALA A CA 1
ATOM 701 C C . ALA A 1 91 ? 8.668 14.163 27.059 1.00 17.14 104 ALA A C 1
ATOM 702 O O . ALA A 1 91 ? 9.431 15.016 27.520 1.00 19.44 104 ALA A O 1
ATOM 704 N N . CYS A 1 92 ? 9.071 13.249 26.172 1.00 16.28 105 CYS A N 1
ATOM 705 C CA . CYS A 1 92 ? 10.416 13.310 25.606 1.00 15.66 105 CYS A CA 1
ATOM 706 C C . CYS A 1 92 ? 10.600 14.574 24.782 1.00 15.87 105 CYS A C 1
ATOM 707 O O . CYS A 1 92 ? 11.629 15.248 24.888 1.00 15.32 105 CYS A O 1
ATOM 710 N N . TYR A 1 93 ? 9.621 14.898 23.933 1.00 14.66 106 TYR A N 1
ATOM 711 C CA . TYR A 1 93 ? 9.736 16.075 23.077 1.00 15.63 106 TYR A CA 1
ATOM 712 C C . TYR A 1 93 ? 9.893 17.353 23.897 1.00 17.70 106 TYR A C 1
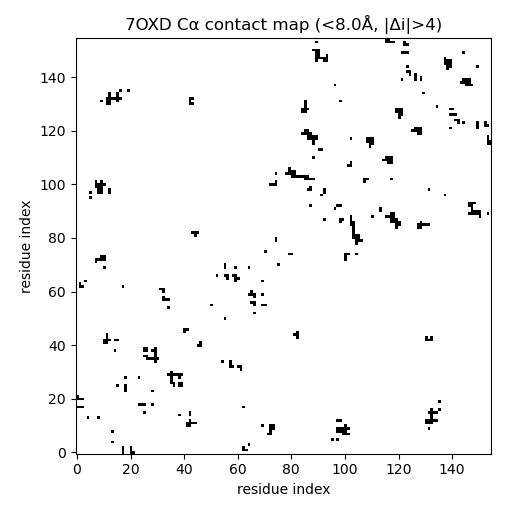ATOM 713 O O . TYR A 1 93 ? 10.626 18.267 23.500 1.00 17.52 106 TYR A O 1
ATOM 722 N N . ALA A 1 94 ? 9.229 17.424 25.052 1.00 17.04 107 ALA A N 1
ATOM 723 C CA . ALA A 1 94 ? 9.368 18.581 25.931 1.00 18.42 107 ALA A CA 1
ATOM 724 C C . ALA A 1 94 ? 10.797 18.752 26.429 1.00 18.90 107 ALA A C 1
ATOM 725 O O . ALA A 1 94 ? 11.235 19.882 26.677 1.00 21.49 107 ALA A O 1
ATOM 727 N N . GLU A 1 95 ? 11.527 17.652 26.590 1.00 16.38 108 GLU A N 1
ATOM 728 C CA . GLU A 1 95 ? 12.908 17.662 27.057 1.00 19.07 108 GLU A CA 1
ATOM 729 C C . GLU A 1 95 ? 13.901 17.870 25.919 1.00 19.83 108 GLU A C 1
ATOM 730 O O . GLU A 1 95 ? 14.940 18.510 26.113 1.00 21.22 108 GLU A O 1
ATOM 736 N N . SER A 1 96 ? 13.608 17.341 24.736 1.00 18.58 109 SER A N 1
ATOM 737 C CA . SER A 1 96 ? 14.484 17.421 23.576 1.00 17.77 109 SER A CA 1
ATOM 738 C C . SER A 1 96 ? 13.591 17.361 22.347 1.00 15.95 109 SER A C 1
ATOM 739 O O . SER A 1 96 ? 12.935 16.334 22.113 1.00 16.12 109 SER A O 1
ATOM 742 N N . PRO A 1 97 ? 13.531 18.423 21.546 1.00 15.32 110 PRO A N 1
ATOM 743 C CA . PRO A 1 97 ? 12.501 18.534 20.493 1.00 16.31 110 PRO A CA 1
ATOM 744 C C . PRO A 1 97 ? 12.826 17.754 19.226 1.00 15.53 110 PRO A C 1
ATOM 745 O O . PRO A 1 97 ? 13.060 18.309 18.146 1.00 16.61 110 PRO A O 1
ATOM 749 N N . CYS A 1 98 ? 12.818 16.427 19.330 1.00 15.73 111 CYS A N 1
ATOM 750 C CA . CYS A 1 98 ? 13.044 15.599 18.156 1.00 14.20 111 CYS A CA 1
ATOM 751 C C . CYS A 1 98 ? 12.195 14.345 18.217 1.00 13.41 111 CYS A C 1
ATOM 752 O O . CYS A 1 98 ? 11.730 13.920 19.282 1.00 14.48 111 CYS A O 1
ATOM 755 N N . HIS A 1 99 ? 11.999 13.768 17.041 1.00 13.37 112 HIS A N 1
ATOM 756 C CA . HIS A 1 99 ? 11.512 12.408 16.909 1.00 12.79 112 HIS A CA 1
ATOM 757 C C . HIS A 1 99 ? 12.680 11.452 17.127 1.00 12.85 112 HIS A C 1
ATOM 758 O O . HIS A 1 99 ? 13.762 11.653 16.566 1.00 12.71 112 HIS A O 1
ATOM 765 N N . ARG A 1 100 ? 12.461 10.414 17.940 1.00 13.27 113 ARG A N 1
ATOM 766 C CA . ARG A 1 100 ? 13.461 9.389 18.231 1.00 13.44 113 ARG A CA 1
ATOM 767 C C . ARG A 1 100 ? 13.242 8.174 17.342 1.00 12.77 113 ARG A C 1
ATOM 768 O O . ARG A 1 100 ? 12.108 7.726 17.155 1.00 13.57 113 ARG A O 1
ATOM 776 N N . ILE A 1 101 ? 14.328 7.625 16.797 1.00 13.91 114 ILE A N 1
ATOM 777 C CA . ILE A 1 101 ? 14.185 6.438 15.953 1.00 14.15 114 ILE A CA 1
ATOM 778 C C . ILE A 1 101 ? 13.561 5.271 16.721 1.00 14.03 114 ILE A C 1
ATOM 779 O O . ILE A 1 101 ? 12.843 4.452 16.134 1.00 14.67 114 ILE A O 1
ATOM 784 N N . GLU A 1 102 ? 13.792 5.196 18.040 1.00 14.72 115 GLU A N 1
ATOM 785 C CA . GLU A 1 102 ? 13.214 4.125 18.855 1.00 15.05 115 GLU A CA 1
ATOM 786 C C . GLU A 1 102 ? 11.697 4.083 18.760 1.00 16.11 115 GLU A C 1
ATOM 787 O O . GLU A 1 102 ? 11.100 3.010 18.903 1.00 15.86 115 GLU A O 1
ATOM 793 N N . TRP A 1 103 ? 11.056 5.231 18.533 1.00 14.52 116 TRP A N 1
ATOM 794 C CA . TRP A 1 103 ? 9.605 5.265 18.442 1.00 15.54 116 TRP A CA 1
ATOM 795 C C . TRP A 1 103 ? 9.080 4.561 17.204 1.00 14.40 116 TRP A C 1
ATOM 796 O O . TRP A 1 103 ? 7.874 4.304 17.118 1.00 15.09 116 TRP A O 1
ATOM 807 N N . GLN A 1 104 ? 9.943 4.246 16.243 1.00 14.08 117 GLN A N 1
ATOM 808 C CA . GLN A 1 104 ? 9.538 3.449 15.100 1.00 15.10 117 GLN A CA 1
ATOM 809 C C . GLN A 1 104 ? 9.925 1.984 15.232 1.00 14.86 117 GLN A C 1
ATOM 810 O O . GLN A 1 104 ? 9.639 1.207 14.319 1.00 15.89 117 GLN A O 1
ATOM 816 N N . TYR A 1 105 ? 10.537 1.580 16.346 1.00 15.18 118 TYR A N 1
ATOM 817 C CA . TYR A 1 105 ? 10.843 0.168 16.540 1.00 17.10 118 TYR A CA 1
ATOM 818 C C . TYR A 1 105 ? 9.549 -0.612 16.720 1.00 17.71 118 TYR A C 1
ATOM 819 O O . TYR A 1 105 ? 8.678 -0.215 17.501 1.00 17.38 118 TYR A O 1
ATOM 828 N N . LYS A 1 106 ? 9.433 -1.743 16.020 1.00 19.18 119 LYS A N 1
ATOM 829 C CA . LYS A 1 106 ? 8.205 -2.529 16.098 1.00 22.64 119 LYS A CA 1
ATOM 830 C C . LYS A 1 106 ? 7.932 -3.044 17.510 1.00 19.68 119 LYS A C 1
ATOM 831 O O . LYS A 1 106 ? 6.769 -3.261 17.877 1.00 19.71 119 LYS A O 1
ATOM 837 N N . SER A 1 107 ? 8.968 -3.220 18.319 1.00 18.16 120 SER A N 1
ATOM 838 C CA . SER A 1 107 ? 8.838 -3.766 19.663 1.00 19.52 120 SER A CA 1
ATOM 839 C C . SER A 1 107 ? 8.515 -2.717 20.715 1.00 20.40 120 SER A C 1
ATOM 840 O O . SER A 1 107 ? 8.320 -3.075 21.878 1.00 19.55 120 SER A O 1
ATOM 843 N N . VAL A 1 108 ? 8.474 -1.441 20.356 1.00 16.27 121 VAL A N 1
ATOM 844 C CA . VAL A 1 108 ? 8.366 -0.358 21.327 1.00 16.08 121 VAL A CA 1
ATOM 845 C C . VAL A 1 108 ? 6.929 0.139 21.366 1.00 16.60 121 VAL A C 1
ATOM 846 O O . VAL A 1 108 ? 6.363 0.522 20.339 1.00 16.88 121 VAL A O 1
ATOM 850 N N . TRP A 1 109 ? 6.346 0.149 22.557 1.00 15.91 122 TRP A N 1
ATOM 851 C CA . TRP A 1 109 ? 5.017 0.706 22.765 1.00 16.14 122 TRP A CA 1
ATOM 852 C C . TRP A 1 109 ? 4.965 1.666 23.936 1.00 17.55 122 TRP A C 1
ATOM 853 O O . TRP A 1 109 ? 3.983 2.404 24.066 1.00 19.95 122 TRP A O 1
ATOM 864 N N . LYS A 1 110 ? 5.983 1.676 24.783 1.00 17.92 123 LYS A N 1
ATOM 865 C CA . LYS A 1 110 ? 6.041 2.492 25.980 1.00 19.51 123 LYS A CA 1
ATOM 866 C C . LYS A 1 110 ? 7.383 3.205 25.999 1.00 20.31 123 LYS A C 1
ATOM 867 O O . LYS A 1 110 ? 8.402 2.641 25.593 1.00 22.38 123 LYS A O 1
ATOM 873 N N . CYS A 1 111 ? 7.374 4.452 26.443 1.00 17.91 124 CYS A N 1
ATOM 874 C CA . CYS A 1 111 ? 8.616 5.155 26.711 1.00 18.00 124 CYS A CA 1
ATOM 875 C C . CYS A 1 111 ? 9.174 4.661 28.039 1.00 19.97 124 CYS A C 1
ATOM 876 O O . CYS A 1 111 ? 8.494 4.746 29.064 1.00 20.39 124 CYS A O 1
ATOM 879 N N . ASP A 1 112 ? 10.400 4.137 28.018 1.00 23.51 125 ASP A N 1
ATOM 880 C CA . ASP A 1 112 ? 11.010 3.635 29.247 1.00 26.70 125 ASP A CA 1
ATOM 881 C C . ASP A 1 112 ? 11.284 4.766 30.229 1.00 25.91 125 ASP A C 1
ATOM 882 O O . ASP A 1 112 ? 11.084 4.607 31.439 1.00 28.15 125 ASP A O 1
ATOM 887 N N . ARG A 1 113 ? 11.752 5.911 29.729 1.00 23.40 126 ARG A N 1
ATOM 888 C CA . ARG A 1 113 ? 12.097 7.020 30.612 1.00 25.35 126 ARG A CA 1
ATOM 889 C C . ARG A 1 113 ? 10.870 7.551 31.342 1.00 24.84 126 ARG A C 1
ATOM 890 O O . ARG A 1 113 ? 10.921 7.816 32.548 1.00 28.11 126 ARG A O 1
ATOM 898 N N . HIS A 1 114 ? 9.752 7.694 30.635 1.00 22.92 127 HIS A N 1
ATOM 899 C CA . HIS A 1 114 ? 8.566 8.321 31.191 1.00 21.26 127 HIS A CA 1
ATOM 900 C C . HIS A 1 114 ? 7.486 7.332 31.600 1.00 24.45 127 HIS A C 1
ATOM 901 O O . HIS A 1 114 ? 6.498 7.747 32.216 1.00 23.13 127 HIS A O 1
ATOM 908 N N . GLN A 1 115 ? 7.655 6.046 31.288 1.00 23.01 128 GLN A N 1
ATOM 909 C CA . GLN A 1 115 ? 6.660 5.023 31.610 1.00 22.86 128 GLN A CA 1
ATOM 910 C C . GLN A 1 115 ? 5.260 5.443 31.156 1.00 24.07 128 GLN A C 1
ATOM 911 O O . GLN A 1 115 ? 4.278 5.380 31.899 1.00 24.54 128 GLN A O 1
ATOM 917 N N . LEU A 1 116 ? 5.183 5.898 29.906 1.00 20.24 129 LEU A N 1
ATOM 918 C CA . LEU A 1 116 ? 3.932 6.255 29.261 1.00 21.58 129 LEU A CA 1
ATOM 919 C C . LEU A 1 116 ? 3.837 5.546 27.921 1.00 18.21 129 LEU A C 1
ATOM 920 O O . LEU A 1 116 ? 4.848 5.329 27.250 1.00 17.89 129 LEU A O 1
ATOM 925 N N . LYS A 1 117 ? 2.616 5.196 27.534 1.00 18.75 130 LYS A N 1
ATOM 926 C CA . LYS A 1 117 ? 2.384 4.744 26.170 1.00 18.02 130 LYS A CA 1
ATOM 927 C C . LYS A 1 117 ? 2.787 5.852 25.209 1.00 18.21 130 LYS A C 1
ATOM 928 O O . LYS A 1 117 ? 2.481 7.029 25.427 1.00 17.48 130 LYS A O 1
ATOM 934 N N . ILE A 1 118 ? 3.490 5.481 24.142 1.00 16.36 131 ILE A N 1
ATOM 935 C CA . ILE A 1 118 ? 3.777 6.476 23.119 1.00 16.91 131 ILE A CA 1
ATOM 936 C C . ILE A 1 118 ? 2.560 6.663 22.214 1.00 15.46 131 ILE A C 1
ATOM 937 O O . ILE A 1 118 ? 1.676 5.801 22.101 1.00 17.87 131 ILE A O 1
ATOM 942 N N . LEU A 1 119 ? 2.495 7.829 21.599 1.00 14.72 132 LEU A N 1
ATOM 943 C CA . LEU A 1 119 ? 1.343 8.261 20.822 1.00 14.20 132 LEU A CA 1
ATOM 944 C C . LEU A 1 119 ? 1.505 7.887 19.358 1.00 14.89 132 LEU A C 1
ATOM 945 O O . LEU A 1 119 ? 2.583 8.047 18.786 1.00 14.52 132 LEU A O 1
ATOM 950 N N . ALA A 1 120 ? 0.423 7.425 18.741 1.00 13.87 133 ALA A N 1
ATOM 951 C CA . ALA A 1 120 ? 0.409 7.136 17.312 1.00 15.88 133 ALA A CA 1
ATOM 952 C C . ALA A 1 120 ? -0.406 8.138 16.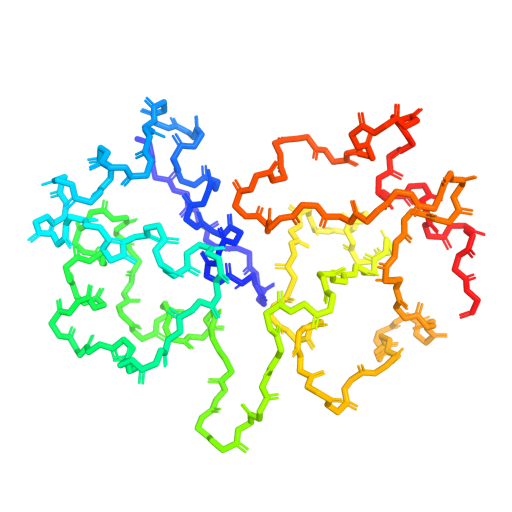510 1.00 14.50 133 ALA A C 1
ATOM 953 O O . ALA A 1 120 ? -0.550 7.977 15.289 1.00 15.36 133 ALA A O 1
ATOM 955 N N . LYS A 1 121 ? -0.944 9.163 17.162 1.00 13.16 134 LYS A N 1
ATOM 956 C CA . LYS A 1 121 ? -1.673 10.251 16.526 1.00 13.96 134 LYS A CA 1
ATOM 957 C C . LYS A 1 121 ? -1.902 11.295 17.604 1.00 13.44 134 LYS A C 1
ATOM 958 O O . LYS A 1 121 ? -1.690 11.037 18.793 1.00 15.29 134 LYS A O 1
ATOM 964 N N . CYS A 1 122 ? -2.292 12.486 17.174 1.00 13.85 135 CYS A N 1
ATOM 965 C CA . CYS A 1 122 ? -2.542 13.550 18.128 1.00 14.04 135 CYS A CA 1
ATOM 966 C C . CYS A 1 122 ? -3.636 13.119 19.103 1.00 14.98 135 CYS A C 1
ATOM 967 O O . CYS A 1 122 ? -4.722 12.716 18.665 1.00 15.47 135 CYS A O 1
ATOM 970 N N . PRO A 1 123 ? -3.399 13.180 20.416 1.00 13.78 136 PRO A N 1
ATOM 971 C CA . PRO A 1 123 ? -4.437 12.762 21.374 1.00 14.95 136 PRO A CA 1
ATOM 972 C C . PRO A 1 123 ? -5.554 13.768 21.541 1.00 17.22 136 PRO A C 1
ATOM 973 O O . PRO A 1 123 ? -6.564 13.445 22.187 1.00 18.75 136 PRO A O 1
ATOM 977 N N . ASN A 1 124 ? -5.411 14.967 20.989 1.00 16.16 137 ASN A N 1
ATOM 978 C CA . ASN A 1 124 ? -6.464 15.972 21.028 1.00 17.11 137 ASN A CA 1
ATOM 979 C C . ASN A 1 124 ? -7.425 15.843 19.850 1.00 19.52 137 ASN A C 1
ATOM 980 O O . ASN A 1 124 ? -8.649 15.852 20.039 1.00 21.58 137 ASN A O 1
ATOM 985 N N . CYS A 1 125 ? -6.899 15.720 18.627 1.00 16.78 138 CYS A N 1
ATOM 986 C CA . CYS A 1 125 ? -7.733 15.728 17.434 1.00 18.20 138 CYS A CA 1
ATOM 987 C C . CYS A 1 125 ? -7.583 14.492 16.553 1.00 19.06 138 CYS A C 1
ATOM 988 O O . CYS A 1 125 ? -8.270 14.402 15.528 1.00 18.56 138 CYS A O 1
ATOM 991 N N . GLN A 1 126 ? -6.711 13.548 16.908 1.00 16.04 139 GLN A N 1
ATOM 992 C CA . GLN A 1 126 ? -6.520 12.270 16.219 1.00 15.86 139 GLN A CA 1
ATOM 993 C C . GLN A 1 126 ? -5.792 12.379 14.884 1.00 16.17 139 GLN A C 1
ATOM 994 O O . GLN A 1 126 ? -5.665 11.372 14.177 1.00 17.57 139 GLN A O 1
ATOM 1000 N N . ALA A 1 127 ? -5.291 13.556 14.524 1.00 15.30 140 ALA A N 1
ATOM 1001 C CA . ALA A 1 127 ? -4.527 13.680 13.281 1.00 15.87 140 ALA A CA 1
ATOM 1002 C C . ALA A 1 127 ? -3.234 12.876 13.378 1.00 15.10 140 ALA A C 1
ATOM 1003 O O . ALA A 1 127 ? -2.505 13.005 14.369 1.00 15.00 140 ALA A O 1
ATOM 1005 N N . PRO A 1 128 ? -2.923 12.026 12.402 1.00 14.79 141 PRO A N 1
ATOM 1006 C CA . PRO A 1 128 ? -1.630 11.337 12.431 1.00 14.59 141 PRO A CA 1
ATOM 1007 C C . PRO A 1 128 ? -0.493 12.324 12.251 1.00 14.15 141 PRO A C 1
ATOM 1008 O O . PRO A 1 128 ? -0.639 13.377 11.633 1.00 14.22 141 PRO A O 1
ATOM 1012 N N . PHE A 1 129 ? 0.655 11.970 12.808 1.00 13.41 142 PHE A N 1
ATOM 1013 C CA . PHE A 1 129 ? 1.841 12.795 12.657 1.00 12.40 142 PHE A CA 1
ATOM 1014 C C . PHE A 1 129 ? 2.439 12.598 11.272 1.00 12.09 142 PHE A C 1
ATOM 1015 O O . PHE A 1 129 ? 2.434 11.491 10.731 1.00 13.39 142 PHE A O 1
ATOM 1023 N N . LYS A 1 130 ? 2.969 13.680 10.705 1.00 12.81 143 LYS A N 1
ATOM 1024 C CA . LYS A 1 130 ? 3.645 13.598 9.421 1.00 12.84 143 LYS A CA 1
ATOM 1025 C C . LYS A 1 130 ? 4.978 12.880 9.584 1.00 11.78 143 LYS A C 1
ATOM 1026 O O . LYS A 1 130 ? 5.441 12.622 10.700 1.00 12.29 143 LYS A O 1
ATOM 1032 N N . MET A 1 131 ? 5.617 12.554 8.462 1.00 12.14 144 MET A N 1
ATOM 1033 C CA . MET A 1 131 ? 6.970 12.025 8.568 1.00 13.05 144 MET A CA 1
ATOM 1034 C C . MET A 1 131 ? 7.850 13.009 9.334 1.00 11.89 144 MET A C 1
ATOM 1035 O O . MET A 1 131 ? 7.652 14.226 9.241 1.00 12.16 144 MET A O 1
ATOM 1040 N N . PRO A 1 132 ? 8.803 12.517 10.125 1.00 11.81 145 PRO A N 1
ATOM 1041 C CA . PRO A 1 132 ? 9.517 13.414 11.040 1.00 12.29 145 PRO A CA 1
ATOM 1042 C C . PRO A 1 132 ? 10.274 14.522 10.341 1.00 11.94 145 PRO A C 1
ATOM 1043 O O . PRO A 1 132 ? 10.431 15.594 10.934 1.00 12.28 145 PRO A O 1
ATOM 1047 N N . ALA A 1 133 ? 10.730 14.297 9.100 1.00 11.29 146 ALA A N 1
ATOM 1048 C CA . ALA A 1 133 ? 11.382 15.348 8.326 1.00 13.30 146 ALA A CA 1
ATOM 1049 C C . ALA A 1 133 ? 10.505 16.578 8.157 1.00 13.03 146 ALA A C 1
ATOM 1050 O O . ALA A 1 133 ? 11.032 17.673 7.924 1.00 13.70 146 ALA A O 1
ATOM 1052 N N . LEU A 1 134 ? 9.187 16.427 8.274 1.00 12.85 147 LEU A N 1
ATOM 1053 C CA . LEU A 1 134 ? 8.264 17.540 8.106 1.00 14.45 147 LEU A CA 1
ATOM 1054 C C . LEU A 1 134 ? 7.772 18.112 9.429 1.00 15.19 147 LEU A C 1
ATOM 1055 O O . LEU A 1 134 ? 6.812 18.898 9.430 1.00 18.56 147 LEU A O 1
ATOM 1060 N N . TRP A 1 135 ? 8.397 17.754 10.549 1.00 14.71 148 TRP A N 1
ATOM 1061 C CA . TRP A 1 135 ? 8.019 18.300 11.858 1.00 16.79 148 TRP A CA 1
ATOM 1062 C C . TRP A 1 135 ? 8.639 19.686 12.015 1.00 19.13 148 TRP A C 1
ATOM 1063 O O . TRP A 1 135 ? 9.599 19.896 12.770 1.00 21.85 148 TRP A O 1
ATOM 1074 N N . GLU A 1 136 ? 8.035 20.655 11.324 1.00 23.92 149 GLU A N 1
ATOM 1075 C CA . GLU A 1 136 ? 8.639 21.984 11.247 1.00 28.15 149 GLU A CA 1
ATOM 1076 C C . GLU A 1 136 ? 8.539 22.722 12.573 1.00 21.15 149 GLU A C 1
ATOM 1077 O O . GLU A 1 136 ? 9.509 23.338 13.026 1.00 31.52 149 GLU A O 1
ATOM 1083 N N . ASP A 1 137 ? 7.385 22.681 13.210 1.00 18.95 150 ASP A N 1
ATOM 1084 C CA . ASP A 1 137 ? 7.261 23.225 14.542 1.00 22.30 150 ASP A CA 1
ATOM 1085 C C . ASP A 1 137 ? 6.943 22.067 15.479 1.00 21.23 150 ASP A C 1
ATOM 1086 O O . ASP A 1 137 ? 6.808 20.922 15.053 1.00 26.00 150 ASP A O 1
ATOM 1091 N N . GLY A 1 138 ? 6.878 22.343 16.761 1.00 28.10 151 GLY A N 1
ATOM 1092 C CA . GLY A 1 138 ? 6.591 21.235 17.638 1.00 20.36 151 GLY A CA 1
ATOM 1093 C C . GLY A 1 138 ? 5.120 21.068 17.943 1.00 17.74 151 GLY A C 1
ATOM 1094 O O . GLY A 1 138 ? 4.802 20.787 19.095 1.00 17.83 151 GLY A O 1
ATOM 1095 N N . CYS A 1 139 ? 4.228 21.224 16.958 1.00 18.67 152 CYS A N 1
ATOM 1096 C CA . CYS A 1 139 ? 2.789 21.196 17.214 1.00 16.41 152 CYS A CA 1
ATOM 1097 C C . CYS A 1 139 ? 2.058 20.334 16.195 1.00 19.00 152 CYS A C 1
ATOM 1098 O O . CYS A 1 139 ? 2.500 20.174 15.055 1.00 21.98 152 CYS A O 1
ATOM 1101 N N . CYS A 1 140 ? 0.907 19.805 16.610 1.00 15.65 153 CYS A N 1
ATOM 1102 C CA . CYS A 1 140 ? 0.020 19.105 15.694 1.00 16.87 153 CYS A CA 1
ATOM 1103 C C . CYS A 1 140 ? -0.320 20.016 14.524 1.00 19.01 153 CYS A C 1
ATOM 1104 O O . CYS A 1 140 ? -0.710 21.171 14.713 1.00 19.07 153 CYS A O 1
ATOM 1107 N N . HIS A 1 141 ? -0.164 19.504 13.305 1.00 19.00 154 HIS A N 1
ATOM 1108 C CA . HIS A 1 141 ? -0.433 20.341 12.140 1.00 20.43 154 HIS A CA 1
ATOM 1109 C C . HIS A 1 141 ? -1.910 20.703 12.017 1.00 20.88 154 HIS A C 1
ATOM 1110 O O . HIS A 1 141 ? -2.239 21.699 11.362 1.00 23.52 154 HIS A O 1
ATOM 1117 N N . ARG A 1 142 ? -2.808 19.913 12.609 1.00 19.23 155 ARG A N 1
ATOM 1118 C CA . ARG A 1 142 ? -4.254 20.174 12.509 1.00 19.26 155 ARG A CA 1
ATOM 1119 C C . ARG A 1 142 ? -4.727 21.120 13.611 1.00 21.77 155 ARG A C 1
ATOM 1120 O O . ARG A 1 142 ? -5.075 22.272 13.343 1.00 22.79 155 ARG A O 1
ATOM 1128 N N . CYS A 1 143 ? -4.744 20.644 14.855 1.00 19.20 156 CYS A N 1
ATOM 1129 C CA . CYS A 1 143 ? -5.308 21.421 15.957 1.00 17.81 156 CYS A CA 1
ATOM 1130 C C . CYS A 1 143 ? -4.310 22.377 16.594 1.00 18.58 156 CYS A C 1
ATOM 1131 O O . CYS A 1 143 ? -4.717 23.230 17.391 1.00 17.76 156 CYS A O 1
ATOM 1134 N N . ARG A 1 144 ? -3.022 22.251 16.270 1.00 16.99 157 ARG A N 1
ATOM 1135 C CA . ARG A 1 144 ? -1.941 23.105 16.754 1.00 18.55 157 ARG A CA 1
ATOM 1136 C C . ARG A 1 144 ? -1.571 22.871 18.215 1.00 15.48 157 ARG A C 1
ATOM 1137 O O . ARG A 1 144 ? -0.846 23.682 18.805 1.00 16.49 157 ARG A O 1
ATOM 1145 N N . MET A 1 145 ? -1.993 21.754 18.805 1.00 15.19 158 MET A N 1
ATOM 1146 C CA . MET A 1 145 ? -1.547 21.426 20.152 1.00 15.52 158 MET A CA 1
ATOM 1147 C C . MET A 1 145 ? -0.043 21.154 20.156 1.00 14.98 158 MET A C 1
ATOM 1148 O O . MET A 1 145 ? 0.439 20.328 19.364 1.00 15.48 158 MET A O 1
ATOM 1153 N N . PRO A 1 146 ? 0.724 21.785 21.044 1.00 14.75 159 PRO A N 1
ATOM 1154 C CA . PRO A 1 146 ? 2.163 21.493 21.110 1.00 14.91 159 PRO A CA 1
ATOM 1155 C C . PRO A 1 146 ? 2.412 20.047 21.496 1.00 16.77 159 PRO A C 1
ATOM 1156 O O . PRO A 1 146 ? 1.746 19.502 22.382 1.00 15.69 159 PRO A O 1
ATOM 1160 N N . PHE A 1 147 ? 3.402 19.432 20.830 1.00 15.69 160 PHE A N 1
ATOM 1161 C CA . PHE A 1 147 ? 3.807 18.073 21.171 1.00 15.99 160 PHE A CA 1
ATOM 1162 C C . PHE A 1 147 ? 4.135 17.955 22.655 1.00 18.03 160 PHE A C 1
ATOM 1163 O O . PHE A 1 147 ? 3.801 16.954 23.298 1.00 18.85 160 PHE A O 1
ATOM 1171 N N . ALA A 1 148 ? 4.785 18.978 23.222 1.00 19.50 161 ALA A N 1
ATOM 1172 C CA . ALA A 1 148 ? 5.109 18.951 24.645 1.00 22.07 161 ALA A CA 1
ATOM 1173 C C . ALA A 1 148 ? 3.858 18.891 25.512 1.00 23.64 161 ALA A C 1
ATOM 1174 O O . ALA A 1 148 ? 3.858 18.231 26.560 1.00 26.13 161 ALA A O 1
ATOM 1176 N N . GLU A 1 149 ? 2.780 19.560 25.098 1.00 21.49 162 GLU A N 1
ATOM 1177 C CA . GLU A 1 149 ? 1.547 19.515 25.872 1.00 21.96 162 GLU A CA 1
ATOM 1178 C C . GLU A 1 149 ? 0.830 18.173 25.752 1.00 22.17 162 GLU A C 1
ATOM 1179 O O . GLU A 1 149 ? 0.041 17.819 26.636 1.00 22.76 162 GLU A O 1
ATOM 1185 N N . MET A 1 150 ? 1.080 17.423 24.675 1.00 20.12 163 MET A N 1
ATOM 1186 C CA . MET A 1 150 ? 0.470 16.108 24.519 1.00 16.82 163 MET A CA 1
ATOM 1187 C C . MET A 1 150 ? 0.918 15.146 25.606 1.00 19.58 163 MET A C 1
ATOM 1188 O O . MET A 1 150 ? 0.238 14.140 25.846 1.00 18.14 163 MET A O 1
ATOM 1193 N N . ALA A 1 151 ? 2.033 15.440 26.276 1.00 18.42 164 ALA A N 1
ATOM 1194 C CA . ALA A 1 151 ? 2.466 14.626 27.405 1.00 18.62 164 ALA A CA 1
ATOM 1195 C C . ALA A 1 151 ? 1.367 14.501 28.453 1.00 22.66 164 ALA A C 1
ATOM 1196 O O . ALA A 1 151 ? 1.190 13.434 29.054 1.00 21.99 164 ALA A O 1
ATOM 1198 N N . LYS A 1 152 ? 0.599 15.574 28.660 1.00 19.56 165 LYS A N 1
ATOM 1199 C CA . LYS A 1 152 ? -0.469 15.569 29.657 1.00 20.84 165 LYS A CA 1
ATOM 1200 C C . LYS A 1 152 ? -1.614 14.633 29.294 1.00 22.71 165 LYS A C 1
ATOM 1201 O O . LYS A 1 152 ? -2.393 14.256 30.177 1.00 22.52 165 LYS A O 1
ATOM 1207 N N . LEU A 1 153 ? -1.752 14.270 28.021 1.00 21.65 166 LEU A N 1
ATOM 1208 C CA . LEU A 1 153 ? -2.799 13.369 27.563 1.00 19.26 166 LEU A CA 1
ATOM 1209 C C . LEU A 1 153 ? -2.298 11.951 27.327 1.00 20.66 166 LEU A C 1
ATOM 1210 O O . LEU A 1 153 ? -3.092 11.080 26.954 1.00 21.82 166 LEU A O 1
ATOM 1215 N N . GLN A 1 154 ? -1.009 11.701 27.512 1.00 18.91 167 GLN A N 1
ATOM 1216 C CA . GLN A 1 154 ? -0.489 10.348 27.399 1.00 19.83 167 GLN A CA 1
ATOM 1217 C C . GLN A 1 154 ? -0.960 9.497 28.573 1.00 21.97 167 GLN A C 1
ATOM 1218 O O . GLN A 1 154 ? -1.173 9.990 29.685 1.00 24.00 167 GLN A O 1
ATOM 1224 N N . LYS A 1 155 ? -1.146 8.209 28.306 1.00 21.06 168 LYS A N 1
ATOM 1225 C CA . LYS A 1 155 ? -1.676 7.289 29.311 1.00 24.57 168 LYS A CA 1
ATOM 1226 C C . LYS A 1 155 ? -0.576 6.375 29.821 1.00 25.30 168 LYS A C 1
ATOM 1227 O O . LYS A 1 155 ? 0.327 6.004 29.065 1.00 21.85 168 LYS A O 1
#

Nearest PDB structures (foldseek):
  8rkt-assembly1_C  TM=9.990E-01  e=9.461E-29  Scytonema hofmannii
  8bd5-assembly1_Q  TM=9.980E-01  e=3.657E-28  Scytonema hofmannii
  7svu-assembly1_Y  TM=9.529E-01  e=7.708E-24  [Scytonema hofmanni] UTEX 2349
  7n6i-assembly1_B  TM=7.470E-01  e=3.396E-19  Scytonema hofmannii
  7t5u-assembly1_A  TM=7.562E-01  e=1.844E-02  Escherichia coli

InterPro domains:
  IPR009492 TniQ [PF06527] (3-117)